Protein AF-A0A3P6PRZ0-F1 (afdb_monomer)

Organism: Anisakis simplex (NCBI:txid6269)

Radius of gyration: 22.57 Å; Cα contacts (8 Å, |Δi|>4): 125; chains: 1; bounding box: 57×32×67 Å

Solvent-accessible surface area (backbone atoms only — not comparable to full-atom values): 9455 Å² total; per-residue (Å²): 135,83,83,73,84,77,86,80,72,77,53,41,64,56,30,42,54,50,19,52,53,29,49,76,73,64,40,54,70,61,16,46,53,28,16,50,50,17,26,67,72,32,80,83,42,56,67,33,45,51,52,36,54,51,50,53,52,48,53,50,52,46,53,52,32,61,79,41,48,40,72,54,54,68,70,58,53,52,51,52,50,49,66,58,66,70,49,42,91,91,54,53,51,76,68,51,54,52,62,31,49,43,73,44,80,57,87,80,56,76,74,96,63,88,65,66,50,71,47,73,34,42,82,50,60,80,87,75,63,64,91,71,91,70,78,64,51,45,75,84,84,76,90,54,65,76,53,86,53,96,48,94,63,70,89,84

Sequence (156 aa):
MTVKDDRESLSPDLHLNYATALKFEQDFAKCLQHLFIASKLDPHFFDAKERYESLCIYLKHFSEAIQRKGRLKSKRLVEFQKALSNIPSNKSTQQQQLLSRRVYRNNAARDSDDRKEEKELTECDFESLHEGPNENVYIVGKVCGIVPNPDSVPFI

InterPro domains:
  IPR011990 Tetratricopeptide-like helical domain superfamily [G3DSA:1.25.40.10] (2-70)
  IPR011990 Tetratricopeptide-like helical domain superfamily [SSF48452] (11-67)
  IPR038645 TTC5, OB fold domain superfamily [G3DSA:2.40.50.550] (71-156)

Mean predicted aligned error: 11.04 Å

Foldseek 3Di:
DDPDPPPDDDALVVLQVVLVVCVQVVVLVSSLVSLVVSCVNDVVPVVSVVVNVLSVVLVVVVVVCVVCLNVDDPVVVVVFVCVVVVCDPVNHDPVSVVVQWDFDQPPPDPDDDRPRDTQGADEDDPVPDDPDDDPRYDYDGDRSHFRDDPDPPDRD

Nearest PDB structures (foldseek):
  4abn-assembly1_A  TM=8.725E-01  e=1.638E-03  Mus musculus
  5lwv-assembly1_A  TM=6.910E-01  e=8.520E-01  Homo sapiens
  4hnx-assembly1_A  TM=7.196E-01  e=2.494E+00  Saccharomyces cerevisiae S288C
  3ieg-assembly2_B  TM=5.602E-01  e=3.211E+00  Mus musculus
  4kvm-assembly1_A  TM=7.483E-01  e=8.822E+00  Schizosaccharomyces pombe 972h-

Secondary structure (DSSP, 8-state):
------TT---HHHHHHHHHHHHHTT-HHHHHHHHHHHHHH-TT-HHHHHHHHHHHHHHHHHHHHHHTGGG--HHHHHHHHHHHHTS-TTS--HHHHHHHEEEE--TT--SS----EEEEPEE--GGG--SSPPPSEE-----------SSSS---

pLDDT: mean 78.06, std 17.1, range [34.75, 95.44]

Structure (mmCIF, N/CA/C/O backbone):
data_AF-A0A3P6PRZ0-F1
#
_entry.id   AF-A0A3P6PRZ0-F1
#
loop_
_atom_site.group_PDB
_atom_site.id
_atom_site.type_symbol
_atom_site.label_atom_id
_atom_site.label_alt_id
_atom_site.label_comp_id
_atom_site.label_asym_id
_atom_site.label_entity_id
_atom_site.label_seq_id
_atom_site.pdbx_PDB_ins_code
_atom_site.Cartn_x
_atom_site.Cartn_y
_atom_site.Cartn_z
_atom_site.occupancy
_atom_site.B_iso_or_equiv
_atom_site.auth_seq_id
_atom_site.auth_comp_id
_atom_site.auth_asym_id
_atom_site.auth_atom_id
_atom_site.pdbx_PDB_model_num
ATOM 1 N N . MET A 1 1 ? 10.470 -20.463 -42.614 1.00 36.59 1 MET A N 1
ATOM 2 C CA . MET A 1 1 ? 10.369 -19.257 -41.769 1.00 36.59 1 MET A CA 1
ATOM 3 C C . MET A 1 1 ? 10.102 -19.714 -40.349 1.00 36.59 1 MET A C 1
ATOM 5 O O . MET A 1 1 ? 8.984 -20.084 -40.028 1.00 36.59 1 MET A O 1
ATOM 9 N N . THR A 1 2 ? 11.149 -19.819 -39.541 1.00 34.75 2 THR A N 1
ATOM 10 C CA . THR A 1 2 ? 11.045 -20.137 -38.114 1.00 34.75 2 THR A CA 1
ATOM 11 C C . THR A 1 2 ? 10.737 -18.847 -37.371 1.00 34.75 2 THR A C 1
ATOM 13 O O . THR A 1 2 ? 11.600 -17.977 -37.284 1.00 34.75 2 THR A O 1
ATOM 16 N N . VAL A 1 3 ? 9.503 -18.711 -36.887 1.00 45.34 3 VAL A N 1
ATOM 17 C CA . VAL A 1 3 ? 9.121 -17.667 -35.932 1.00 45.34 3 VAL A CA 1
ATOM 18 C C . VAL A 1 3 ? 9.864 -17.986 -34.637 1.00 45.34 3 VAL A C 1
ATOM 20 O O . VAL A 1 3 ? 9.478 -18.895 -33.905 1.00 45.34 3 VAL A O 1
ATOM 23 N N . LYS A 1 4 ? 10.999 -17.319 -34.415 1.00 41.69 4 LYS A N 1
ATOM 24 C CA . LYS A 1 4 ? 11.608 -17.259 -33.090 1.00 41.69 4 LYS A CA 1
ATOM 25 C C . LYS A 1 4 ? 10.670 -16.427 -32.225 1.00 41.69 4 LYS A C 1
ATOM 27 O O . LYS A 1 4 ? 10.322 -15.306 -32.578 1.00 41.69 4 LYS A O 1
ATOM 32 N N . ASP A 1 5 ? 10.211 -17.029 -31.140 1.00 44.44 5 ASP A N 1
ATOM 33 C CA . ASP A 1 5 ? 9.488 -16.361 -30.066 1.00 44.44 5 ASP A CA 1
ATOM 34 C C . ASP A 1 5 ? 10.521 -15.459 -29.352 1.00 44.44 5 ASP A C 1
ATOM 36 O O . ASP A 1 5 ? 11.159 -15.874 -28.386 1.00 44.44 5 ASP A O 1
ATOM 40 N N . ASP A 1 6 ? 10.791 -14.272 -29.912 1.00 47.91 6 ASP A N 1
ATOM 41 C CA . ASP A 1 6 ? 11.744 -13.274 -29.396 1.00 47.91 6 ASP A CA 1
ATOM 42 C C . ASP A 1 6 ? 11.172 -12.603 -28.130 1.00 47.91 6 ASP A C 1
ATOM 44 O O . ASP A 1 6 ? 10.889 -11.407 -28.089 1.00 47.91 6 ASP A O 1
ATOM 48 N N . ARG A 1 7 ? 10.966 -13.382 -27.063 1.00 52.59 7 ARG A N 1
ATOM 49 C CA . ARG A 1 7 ? 10.432 -12.892 -25.779 1.00 52.59 7 ARG A CA 1
ATOM 50 C C . ARG A 1 7 ? 11.432 -12.086 -24.942 1.00 52.59 7 ARG A C 1
ATOM 52 O O . ARG A 1 7 ? 11.144 -11.797 -23.786 1.00 52.59 7 ARG A O 1
ATOM 59 N N . GLU A 1 8 ? 12.593 -11.717 -25.480 1.00 52.47 8 GLU A N 1
ATOM 60 C CA . GLU A 1 8 ? 13.723 -11.247 -24.659 1.00 52.47 8 GLU A CA 1
ATOM 61 C C . GLU A 1 8 ? 14.458 -10.004 -25.192 1.00 52.47 8 GLU A C 1
ATOM 63 O O . GLU A 1 8 ? 15.586 -9.734 -24.789 1.00 52.47 8 GLU A O 1
ATOM 68 N N . SER A 1 9 ? 13.828 -9.179 -26.034 1.00 57.31 9 SER A N 1
ATOM 69 C CA . SER A 1 9 ? 14.373 -7.844 -26.343 1.00 57.31 9 SER A CA 1
ATOM 70 C C . SER A 1 9 ? 13.297 -6.760 -26.404 1.00 57.31 9 SER A C 1
ATOM 72 O O . SER A 1 9 ? 13.201 -6.014 -27.381 1.00 57.31 9 SER A O 1
ATOM 74 N N . LEU A 1 10 ? 12.446 -6.671 -25.379 1.00 66.56 10 LEU A N 1
ATOM 75 C CA . LEU A 1 10 ? 11.598 -5.487 -25.232 1.00 66.56 10 LEU A CA 1
ATOM 76 C C . LEU A 1 10 ? 12.492 -4.286 -24.885 1.00 66.56 10 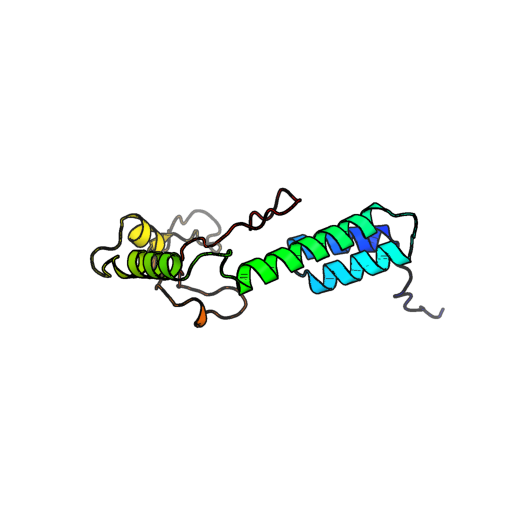LEU A C 1
ATOM 78 O O . LEU A 1 10 ? 13.446 -4.413 -24.117 1.00 66.56 10 LEU A O 1
ATOM 82 N N . SER A 1 11 ? 12.204 -3.125 -25.476 1.00 85.31 11 SER A N 1
ATOM 83 C CA . SER A 1 11 ? 12.982 -1.911 -25.223 1.00 85.31 11 SER A CA 1
ATOM 84 C C . SER A 1 11 ? 12.937 -1.523 -23.734 1.00 85.31 11 SER A C 1
ATOM 86 O O . SER A 1 11 ? 11.932 -1.785 -23.060 1.00 85.31 11 SER A O 1
ATOM 88 N N . PRO A 1 12 ? 13.993 -0.880 -23.199 1.00 87.00 12 PRO A N 1
ATOM 89 C CA . PRO A 1 12 ? 14.004 -0.392 -21.816 1.00 87.00 12 PRO A CA 1
ATOM 90 C C . PRO A 1 12 ? 12.794 0.507 -21.507 1.00 87.00 12 PRO A C 1
ATOM 92 O O . PRO A 1 12 ? 12.197 0.384 -20.436 1.00 87.00 12 PRO A O 1
ATOM 95 N N . ASP A 1 13 ? 12.356 1.325 -22.469 1.00 88.44 13 ASP A N 1
ATOM 96 C CA . ASP A 1 13 ? 11.154 2.160 -22.355 1.00 88.44 13 ASP A CA 1
ATOM 97 C C . ASP A 1 13 ? 9.874 1.347 -22.150 1.00 88.44 13 ASP A C 1
ATOM 99 O O . ASP A 1 13 ? 8.995 1.733 -21.380 1.00 88.44 13 ASP A O 1
ATOM 103 N N . LEU A 1 14 ? 9.748 0.201 -22.822 1.00 91.12 14 LEU A N 1
ATOM 104 C CA . LEU A 1 14 ? 8.562 -0.638 -22.702 1.00 91.12 14 LEU A CA 1
ATOM 105 C C . LEU A 1 14 ? 8.487 -1.291 -21.320 1.00 91.12 14 LEU A C 1
ATOM 107 O O . LEU A 1 14 ? 7.416 -1.319 -20.711 1.00 91.12 14 LEU A O 1
ATOM 111 N N . HIS A 1 15 ? 9.627 -1.738 -20.786 1.00 91.12 15 HIS A N 1
ATOM 112 C CA . HIS A 1 15 ? 9.718 -2.199 -19.402 1.00 91.12 15 HIS A CA 1
ATOM 113 C C . HIS A 1 15 ? 9.365 -1.086 -18.403 1.00 91.12 15 HIS A C 1
ATOM 115 O O . HIS A 1 15 ? 8.623 -1.343 -17.455 1.00 91.12 15 HIS A O 1
ATOM 121 N N . LEU A 1 16 ? 9.826 0.149 -18.627 1.00 89.69 16 LEU A N 1
ATOM 122 C CA . LEU A 1 16 ? 9.497 1.297 -17.777 1.00 89.69 16 LEU A CA 1
ATOM 123 C C . LEU A 1 16 ? 7.998 1.645 -17.813 1.00 89.69 16 LEU A C 1
ATOM 125 O O . LEU A 1 16 ? 7.377 1.862 -16.766 1.00 89.69 16 LEU A O 1
ATOM 129 N N . ASN A 1 17 ? 7.399 1.676 -19.004 1.00 91.62 17 ASN A N 1
ATOM 130 C CA . ASN A 1 17 ? 5.975 1.959 -19.182 1.00 91.62 17 ASN A CA 1
ATOM 131 C C . ASN A 1 17 ? 5.111 0.886 -18.515 1.00 91.62 17 ASN A C 1
ATOM 133 O O . ASN A 1 17 ? 4.168 1.205 -17.790 1.00 91.62 17 ASN A O 1
ATOM 137 N N . TYR A 1 18 ? 5.472 -0.385 -18.692 1.00 93.50 18 TYR A N 1
ATOM 138 C CA . TYR A 1 18 ? 4.761 -1.487 -18.059 1.00 93.50 18 TYR A CA 1
ATOM 139 C C . TYR A 1 18 ? 4.913 -1.473 -16.533 1.00 93.50 18 TYR A C 1
ATOM 141 O O . TYR A 1 18 ? 3.925 -1.619 -15.816 1.00 93.50 18 TYR A O 1
ATOM 149 N N . ALA A 1 19 ? 6.113 -1.192 -16.017 1.00 92.56 19 ALA A N 1
ATOM 150 C CA . ALA A 1 19 ? 6.322 -1.008 -14.584 1.00 92.56 19 ALA A CA 1
ATOM 151 C C . ALA A 1 19 ? 5.464 0.128 -14.007 1.00 92.56 19 ALA A C 1
ATOM 153 O O . ALA A 1 19 ? 4.954 0.012 -12.893 1.00 92.56 19 ALA A O 1
ATOM 154 N N . THR A 1 20 ? 5.276 1.209 -14.764 1.00 90.44 20 THR A N 1
ATOM 155 C CA . THR A 1 20 ? 4.418 2.329 -14.360 1.00 90.44 20 THR A CA 1
ATOM 156 C C . THR A 1 20 ? 2.957 1.890 -14.241 1.00 90.44 20 THR A C 1
ATOM 158 O O . THR A 1 20 ? 2.317 2.216 -13.246 1.00 90.44 20 THR A O 1
ATOM 161 N N . ALA A 1 21 ? 2.441 1.097 -15.187 1.00 92.19 21 ALA A N 1
ATOM 162 C CA . ALA A 1 21 ? 1.092 0.531 -15.096 1.00 92.19 21 ALA A CA 1
ATOM 163 C C . ALA A 1 21 ? 0.938 -0.395 -13.875 1.00 92.19 21 ALA A C 1
ATOM 165 O O . ALA A 1 21 ? 0.033 -0.202 -13.066 1.00 92.19 21 ALA A O 1
ATOM 166 N N . LEU A 1 22 ? 1.885 -1.319 -13.676 1.00 93.25 22 LEU A N 1
ATOM 167 C CA . LEU A 1 22 ? 1.897 -2.244 -12.533 1.00 93.25 22 LEU A CA 1
ATOM 168 C C . LEU A 1 22 ? 1.926 -1.517 -11.182 1.00 93.25 22 LEU A C 1
ATOM 170 O O . LEU A 1 22 ? 1.306 -1.960 -10.219 1.00 93.25 22 LEU A O 1
ATOM 174 N N . LYS A 1 23 ? 2.618 -0.374 -11.103 1.00 90.81 23 LYS A N 1
ATOM 175 C CA . LYS A 1 23 ? 2.633 0.478 -9.907 1.00 90.81 23 LYS A CA 1
ATOM 176 C C . LYS A 1 23 ? 1.237 1.006 -9.565 1.00 90.81 23 LYS A C 1
ATOM 178 O O . LYS A 1 23 ? 0.874 1.016 -8.392 1.00 90.81 23 LYS A O 1
ATOM 183 N N . PHE A 1 24 ? 0.456 1.424 -10.565 1.00 89.06 24 PHE A N 1
ATOM 184 C CA . PHE A 1 24 ? -0.927 1.874 -10.361 1.00 89.06 24 PHE A CA 1
ATOM 185 C C . PHE A 1 24 ? -1.869 0.725 -9.991 1.00 89.06 24 PHE A C 1
ATOM 187 O O . PHE A 1 24 ? -2.766 0.920 -9.176 1.00 89.06 24 PHE A O 1
ATOM 194 N N . GLU A 1 25 ? -1.628 -0.472 -10.525 1.00 90.81 25 GLU A N 1
ATOM 195 C CA . GLU A 1 25 ? -2.323 -1.704 -10.126 1.00 90.81 25 GLU A CA 1
ATOM 196 C C . GLU A 1 25 ? -1.870 -2.241 -8.757 1.00 90.81 25 GLU A C 1
ATOM 198 O O . GLU A 1 25 ? -2.414 -3.227 -8.271 1.00 90.81 25 GLU A O 1
ATOM 203 N N . GLN A 1 26 ? -0.888 -1.588 -8.121 1.00 90.81 26 GLN A N 1
ATOM 204 C CA . GLN A 1 26 ? -0.285 -1.981 -6.843 1.00 90.81 26 GLN A CA 1
ATOM 205 C C . GLN A 1 26 ? 0.414 -3.358 -6.868 1.00 90.81 26 GLN A C 1
ATOM 207 O O . GLN A 1 26 ? 0.739 -3.909 -5.814 1.00 90.81 26 GLN A O 1
ATOM 212 N N . ASP A 1 27 ? 0.750 -3.887 -8.051 1.00 93.75 27 ASP A N 1
ATOM 213 C CA . ASP A 1 27 ? 1.619 -5.061 -8.210 1.00 93.75 27 ASP A CA 1
ATOM 214 C C . ASP A 1 27 ? 3.096 -4.637 -8.117 1.00 93.75 27 ASP A C 1
ATOM 216 O O . ASP A 1 27 ? 3.852 -4.562 -9.094 1.00 93.75 27 ASP A O 1
ATOM 220 N N . PHE A 1 28 ? 3.516 -4.306 -6.894 1.00 93.56 28 PHE A N 1
ATOM 221 C CA . PHE A 1 28 ? 4.856 -3.790 -6.623 1.00 93.56 28 PHE A CA 1
ATOM 222 C C . PHE A 1 28 ? 5.971 -4.807 -6.897 1.00 93.56 28 PHE A C 1
ATOM 224 O O . PHE A 1 28 ? 7.085 -4.414 -7.247 1.00 93.56 28 PHE A O 1
ATOM 231 N N . ALA A 1 29 ? 5.684 -6.105 -6.768 1.00 94.62 29 ALA A N 1
ATOM 232 C CA . ALA A 1 29 ? 6.661 -7.159 -7.014 1.00 94.62 29 ALA A CA 1
ATOM 233 C C . ALA A 1 29 ? 7.064 -7.194 -8.493 1.00 94.62 29 ALA A C 1
ATOM 235 O O . ALA A 1 29 ? 8.256 -7.121 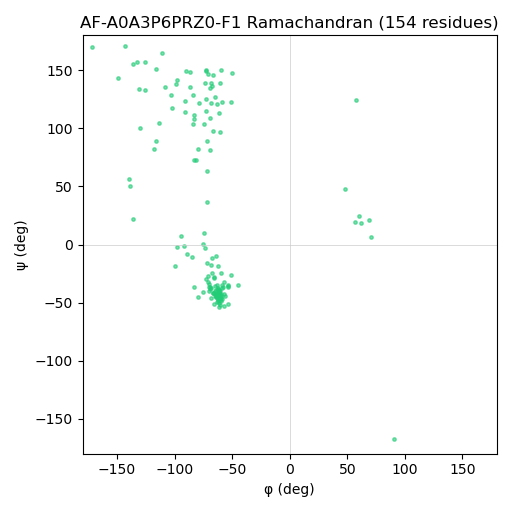-8.805 1.00 94.62 29 ALA A O 1
ATOM 236 N N . LYS A 1 30 ? 6.087 -7.233 -9.411 1.00 94.69 30 LYS A N 1
ATOM 237 C CA . LYS A 1 30 ? 6.379 -7.172 -10.850 1.00 94.69 30 LYS A CA 1
ATOM 238 C C . LYS A 1 30 ? 6.904 -5.800 -11.262 1.00 94.69 30 LYS A C 1
ATOM 240 O O . LYS A 1 30 ? 7.81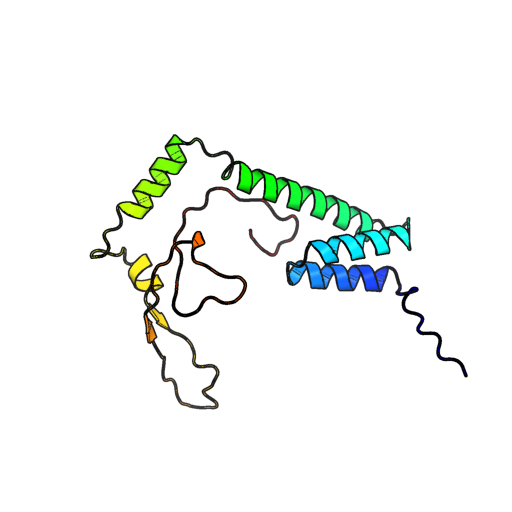6 -5.726 -12.083 1.00 94.69 30 LYS A O 1
ATOM 245 N N . CYS A 1 31 ? 6.390 -4.719 -10.673 1.00 94.62 31 CYS A N 1
ATOM 246 C CA . CYS A 1 31 ? 6.884 -3.366 -10.936 1.00 94.62 31 CYS A CA 1
ATOM 247 C C . CYS A 1 31 ? 8.407 -3.272 -10.724 1.00 94.62 31 CYS A C 1
ATOM 249 O O . CYS A 1 31 ? 9.136 -2.870 -11.633 1.00 94.62 31 CYS A O 1
ATOM 251 N N . LEU A 1 32 ? 8.906 -3.732 -9.569 1.00 95.38 32 LEU A N 1
ATOM 252 C CA . LEU A 1 32 ? 10.339 -3.746 -9.262 1.00 95.38 32 LEU A CA 1
ATOM 253 C C . LEU A 1 32 ? 11.146 -4.600 -10.248 1.00 95.38 32 LEU A C 1
ATOM 255 O O . LEU A 1 32 ? 12.233 -4.190 -10.651 1.00 95.38 32 LEU A O 1
ATOM 259 N N . GLN A 1 33 ? 10.621 -5.756 -10.668 1.00 95.44 33 GLN A N 1
ATOM 260 C CA . GLN A 1 33 ? 11.282 -6.612 -11.660 1.00 95.44 33 GLN A CA 1
ATOM 261 C C . GLN A 1 33 ? 11.465 -5.887 -12.997 1.00 95.44 33 GLN A C 1
ATOM 263 O O . GLN A 1 33 ? 12.566 -5.874 -13.545 1.00 95.44 33 GLN A O 1
ATOM 268 N N . HIS A 1 34 ? 10.415 -5.242 -13.510 1.00 94.06 34 HIS A N 1
ATOM 269 C CA . HIS A 1 34 ? 10.487 -4.531 -14.786 1.00 94.06 34 HIS A CA 1
ATOM 270 C C . HIS A 1 34 ? 11.356 -3.268 -14.712 1.00 94.06 34 HIS A C 1
ATOM 272 O O . HIS A 1 34 ? 12.109 -3.015 -15.651 1.00 94.06 34 HIS A O 1
ATOM 278 N N . LEU A 1 35 ? 11.343 -2.530 -13.595 1.00 92.88 35 LEU A N 1
ATOM 279 C CA . LEU A 1 35 ? 12.273 -1.412 -13.377 1.00 92.88 35 LEU A CA 1
ATOM 280 C C . LEU A 1 35 ? 13.734 -1.883 -13.344 1.00 92.88 35 LEU A C 1
ATOM 282 O O . LEU A 1 35 ? 14.604 -1.266 -13.960 1.00 92.88 35 LEU A O 1
ATOM 286 N N . PHE A 1 36 ? 14.003 -3.005 -12.672 1.00 93.00 36 PHE A N 1
ATOM 287 C CA . PHE A 1 36 ? 15.337 -3.592 -12.630 1.00 93.00 36 PHE A CA 1
ATOM 288 C C . PHE A 1 36 ? 15.810 -4.007 -14.027 1.00 93.00 36 PHE A C 1
ATOM 290 O O . PHE A 1 36 ? 16.920 -3.651 -14.418 1.00 93.00 36 PHE A O 1
ATOM 297 N N . ILE A 1 37 ? 14.963 -4.689 -14.806 1.00 92.06 37 ILE A N 1
ATOM 298 C CA . ILE A 1 37 ? 15.277 -5.067 -16.191 1.00 92.06 37 ILE A CA 1
ATOM 299 C C . ILE A 1 37 ? 15.561 -3.825 -17.046 1.00 92.06 37 ILE A C 1
ATOM 301 O O . ILE A 1 37 ? 16.604 -3.776 -17.693 1.00 92.06 37 ILE A O 1
ATOM 305 N N . ALA A 1 38 ? 14.709 -2.794 -16.996 1.00 91.50 38 ALA A N 1
ATOM 306 C CA . ALA A 1 38 ? 14.924 -1.547 -17.737 1.00 91.50 38 ALA A CA 1
ATOM 307 C C . ALA A 1 38 ? 16.282 -0.902 -17.399 1.00 91.50 38 ALA A C 1
ATOM 309 O O . ALA A 1 38 ? 17.031 -0.538 -18.302 1.00 91.50 38 ALA A O 1
ATOM 310 N N . SER A 1 39 ? 16.642 -0.854 -16.110 1.00 90.94 39 SER A N 1
ATOM 311 C CA . SER A 1 39 ? 17.931 -0.308 -15.650 1.00 90.94 39 SER A CA 1
ATOM 312 C C . SER A 1 39 ? 19.151 -1.137 -16.073 1.00 90.94 39 SER A C 1
ATOM 314 O O . SER A 1 39 ? 20.268 -0.626 -16.133 1.00 90.94 39 SER A O 1
ATOM 316 N N . LYS A 1 40 ? 18.961 -2.437 -16.332 1.00 90.00 40 LYS A N 1
ATOM 317 C CA . LYS A 1 40 ? 20.013 -3.340 -16.814 1.00 90.00 40 LYS A CA 1
ATOM 318 C C . LYS A 1 40 ? 20.193 -3.256 -18.323 1.00 90.00 40 LYS A C 1
ATOM 320 O O . LYS A 1 40 ? 21.327 -3.370 -18.782 1.00 90.00 40 LYS A O 1
ATOM 325 N N . LEU A 1 41 ? 19.099 -3.077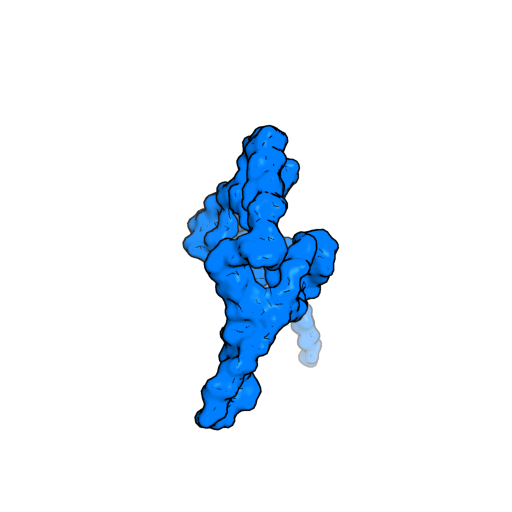 -19.062 1.00 88.19 41 LEU A N 1
ATOM 326 C CA . LEU A 1 41 ? 19.109 -2.947 -20.518 1.00 88.19 41 LEU A CA 1
ATOM 327 C C . LEU A 1 41 ? 19.746 -1.628 -20.966 1.00 88.19 41 LEU A C 1
ATOM 329 O O . LEU A 1 41 ? 20.499 -1.631 -21.936 1.00 88.19 41 LEU A O 1
ATOM 333 N N . ASP A 1 42 ? 19.503 -0.534 -20.241 1.00 83.12 42 ASP A N 1
ATOM 334 C CA . ASP A 1 42 ? 20.181 0.742 -20.469 1.00 83.12 42 ASP A CA 1
ATOM 335 C C . ASP A 1 42 ? 20.751 1.314 -19.156 1.00 83.12 42 ASP A C 1
ATOM 337 O O . ASP A 1 42 ? 20.030 1.931 -18.367 1.00 83.12 42 ASP A O 1
ATOM 341 N N . PRO A 1 43 ? 22.066 1.146 -18.913 1.00 76.31 43 PRO A N 1
ATOM 342 C CA . PRO A 1 43 ? 22.739 1.685 -17.733 1.00 76.31 43 PRO A CA 1
ATOM 343 C C . PRO A 1 43 ? 22.731 3.218 -17.622 1.00 76.31 43 PRO A C 1
ATOM 345 O O . PRO A 1 43 ? 22.979 3.734 -16.532 1.00 76.31 43 PRO A O 1
ATOM 348 N N . HIS A 1 44 ? 22.474 3.944 -18.716 1.00 78.88 44 HIS A N 1
ATOM 349 C CA . HIS A 1 44 ? 22.349 5.406 -18.712 1.00 78.88 44 HIS A CA 1
ATOM 350 C C . HIS A 1 44 ? 20.899 5.859 -18.501 1.00 78.88 44 HIS A C 1
ATOM 352 O O . HIS A 1 44 ? 20.637 7.060 -18.406 1.00 78.88 44 HIS A O 1
ATOM 358 N N . PHE A 1 45 ? 19.955 4.922 -18.369 1.00 77.75 45 PHE A N 1
ATOM 359 C CA . PHE A 1 45 ? 18.551 5.222 -18.132 1.00 77.75 45 PHE A CA 1
ATOM 360 C C . PHE A 1 45 ? 18.282 5.462 -16.644 1.00 77.75 45 PHE A C 1
ATOM 362 O O . PHE A 1 45 ? 17.698 4.642 -15.929 1.00 77.75 45 PHE A O 1
ATOM 369 N N . PHE A 1 46 ? 18.756 6.617 -16.171 1.00 77.69 46 PHE A N 1
ATOM 370 C CA . PHE A 1 46 ? 18.705 7.025 -14.765 1.00 77.69 46 PHE A CA 1
ATOM 371 C C . PHE A 1 46 ? 17.294 6.968 -14.170 1.00 77.69 46 PHE A C 1
ATOM 373 O O . PHE A 1 46 ? 17.145 6.563 -13.020 1.00 77.69 46 PHE A O 1
ATOM 380 N N . ASP A 1 47 ? 16.269 7.270 -14.968 1.00 83.75 47 ASP A N 1
ATOM 381 C CA . ASP A 1 47 ? 14.869 7.275 -14.539 1.00 83.75 47 ASP A CA 1
ATOM 382 C C . ASP A 1 47 ? 14.402 5.893 -14.037 1.00 83.75 47 ASP A C 1
ATOM 384 O O . ASP A 1 47 ? 13.792 5.777 -12.975 1.00 83.75 47 ASP A O 1
ATOM 388 N N . ALA A 1 48 ? 14.760 4.804 -14.731 1.00 87.25 48 ALA A N 1
ATOM 389 C CA . ALA A 1 48 ? 14.385 3.451 -14.311 1.00 87.25 48 ALA A CA 1
ATOM 390 C C . ALA A 1 48 ? 15.055 3.044 -12.988 1.00 87.25 48 ALA A C 1
ATOM 392 O O . ALA A 1 48 ? 14.416 2.453 -12.111 1.00 87.25 48 ALA A O 1
ATOM 393 N N . LYS A 1 49 ? 16.340 3.383 -12.830 1.00 90.06 49 LYS A N 1
ATOM 394 C CA . LYS A 1 49 ? 17.108 3.084 -11.617 1.00 90.06 49 LYS A CA 1
ATOM 395 C C . LYS A 1 49 ? 16.619 3.905 -10.421 1.00 90.06 49 LYS A C 1
ATOM 397 O O . LYS A 1 49 ? 16.407 3.343 -9.349 1.00 90.06 49 LYS A O 1
ATOM 402 N N . GLU A 1 50 ? 16.400 5.203 -10.602 1.00 90.62 50 GLU A N 1
ATOM 403 C CA . GLU A 1 50 ? 15.911 6.096 -9.548 1.00 90.62 50 GLU A CA 1
ATOM 404 C C . GLU A 1 50 ? 14.520 5.670 -9.064 1.00 90.62 50 GLU A C 1
ATOM 406 O O . GLU A 1 50 ? 14.288 5.546 -7.859 1.00 90.62 50 GLU A O 1
ATOM 411 N N . ARG A 1 51 ? 13.607 5.339 -9.988 1.00 90.69 51 ARG A N 1
ATOM 412 C CA . ARG A 1 51 ? 12.278 4.814 -9.639 1.00 90.69 51 ARG A CA 1
ATOM 413 C C . ARG A 1 51 ? 12.352 3.487 -8.889 1.00 90.69 51 ARG A C 1
ATOM 415 O O . ARG A 1 51 ? 11.580 3.289 -7.952 1.00 90.69 51 ARG A O 1
ATOM 422 N N . TYR A 1 52 ? 13.268 2.592 -9.267 1.00 92.81 52 TYR A N 1
ATOM 423 C CA . TYR A 1 52 ? 13.487 1.329 -8.555 1.00 92.81 52 TYR A CA 1
ATOM 424 C C . TYR A 1 52 ? 13.938 1.570 -7.109 1.00 92.81 52 TYR A C 1
ATOM 426 O O . TYR A 1 52 ? 13.356 1.017 -6.174 1.00 92.81 52 TYR A O 1
ATOM 434 N N . GLU A 1 53 ? 14.959 2.409 -6.919 1.00 92.25 53 GLU A N 1
ATOM 435 C CA . GLU A 1 53 ? 15.520 2.719 -5.601 1.00 92.25 53 GLU A CA 1
ATOM 436 C C . GLU A 1 53 ? 14.496 3.441 -4.716 1.00 92.25 53 GLU A C 1
ATOM 438 O O . GLU A 1 53 ? 14.288 3.052 -3.564 1.00 92.25 53 GLU A O 1
ATOM 443 N N . SER A 1 54 ? 13.790 4.425 -5.275 1.00 91.31 54 SER A N 1
ATOM 444 C CA . SER A 1 54 ? 12.716 5.156 -4.599 1.00 91.31 54 SER A CA 1
ATOM 445 C C . SER A 1 54 ? 11.584 4.224 -4.153 1.00 91.31 54 SER A C 1
ATOM 447 O O . SER A 1 54 ? 11.184 4.247 -2.986 1.00 91.31 54 SER A O 1
ATOM 449 N N . LEU A 1 55 ? 11.128 3.318 -5.029 1.00 92.19 55 LEU A N 1
ATOM 450 C CA . LEU A 1 55 ? 10.089 2.345 -4.688 1.00 92.19 55 LEU A CA 1
ATOM 451 C C . LEU A 1 55 ? 10.556 1.354 -3.610 1.00 92.19 55 LEU A C 1
ATOM 453 O O . LEU A 1 55 ? 9.800 1.051 -2.688 1.00 92.19 55 LEU A O 1
ATOM 457 N N . CYS A 1 56 ? 11.809 0.892 -3.663 1.00 93.56 56 CYS A N 1
ATOM 458 C CA . CYS A 1 56 ? 12.390 0.047 -2.615 1.00 93.56 56 CYS A CA 1
ATOM 459 C C . CYS A 1 56 ? 12.384 0.741 -1.245 1.00 93.56 56 CYS A C 1
ATOM 461 O O . CYS A 1 56 ? 11.994 0.140 -0.240 1.00 93.56 56 CYS A O 1
ATOM 463 N N . ILE A 1 57 ? 12.810 2.006 -1.198 1.00 92.94 57 ILE A N 1
ATOM 464 C CA . ILE A 1 57 ? 12.829 2.810 0.029 1.00 92.94 57 ILE A CA 1
ATOM 465 C C . ILE A 1 57 ? 11.404 3.003 0.555 1.00 92.94 57 ILE A C 1
ATOM 467 O O . ILE A 1 57 ? 11.154 2.774 1.741 1.00 92.94 57 ILE A O 1
ATOM 471 N N . TYR A 1 58 ? 10.466 3.357 -0.326 1.00 90.81 58 TYR A N 1
ATOM 472 C CA . TYR A 1 58 ? 9.059 3.527 0.021 1.00 90.81 58 TYR A CA 1
ATOM 473 C C . TYR A 1 58 ? 8.464 2.252 0.634 1.00 90.81 58 TYR A C 1
ATOM 475 O O . TYR A 1 58 ? 7.950 2.294 1.752 1.00 90.81 58 TYR A O 1
ATOM 483 N N . LEU A 1 59 ? 8.603 1.099 -0.029 1.00 92.81 59 LEU A N 1
ATOM 484 C CA . LEU A 1 59 ? 8.069 -0.180 0.458 1.00 92.81 59 LEU A CA 1
ATOM 485 C C . LEU A 1 59 ? 8.718 -0.619 1.774 1.00 92.81 59 LEU A C 1
ATOM 487 O O . LEU A 1 59 ? 8.048 -1.178 2.647 1.00 92.81 59 LEU A O 1
ATOM 491 N N . LYS A 1 60 ? 10.010 -0.328 1.961 1.00 93.38 60 LYS A N 1
ATOM 492 C CA . LYS A 1 60 ? 10.697 -0.565 3.233 1.00 93.38 60 LYS A CA 1
ATOM 493 C C . LYS A 1 60 ? 10.097 0.288 4.350 1.00 93.38 60 LYS A C 1
ATOM 495 O O . LYS A 1 60 ? 9.774 -0.242 5.412 1.00 93.38 60 LYS A O 1
ATOM 500 N N . HIS A 1 61 ? 9.921 1.588 4.124 1.00 91.50 61 HIS A N 1
ATOM 501 C CA . HIS A 1 61 ? 9.295 2.479 5.101 1.00 91.50 61 HIS A CA 1
ATOM 502 C C . HIS A 1 61 ? 7.845 2.095 5.392 1.00 91.50 61 HIS A C 1
ATOM 504 O O . HIS A 1 61 ? 7.439 2.121 6.554 1.00 91.50 61 HIS A O 1
ATOM 510 N N . PHE A 1 62 ? 7.102 1.673 4.372 1.00 90.88 62 PHE A N 1
ATOM 511 C CA . PHE A 1 62 ? 5.741 1.172 4.501 1.00 90.88 62 PHE A CA 1
ATOM 512 C C . PHE A 1 62 ? 5.672 -0.075 5.391 1.00 90.88 62 PHE A C 1
ATOM 514 O O . PHE A 1 62 ? 4.953 -0.088 6.391 1.00 90.88 62 PHE A O 1
ATOM 521 N N . SER A 1 63 ? 6.499 -1.084 5.107 1.00 93.00 63 SER A N 1
ATOM 522 C CA . SER A 1 63 ? 6.590 -2.305 5.916 1.00 93.00 63 SER A CA 1
ATOM 523 C C . SER A 1 63 ? 6.997 -2.008 7.365 1.00 93.00 63 SER A C 1
ATOM 525 O O . SER A 1 63 ? 6.363 -2.479 8.312 1.00 93.00 63 SER A O 1
ATOM 527 N N . GLU A 1 64 ? 7.994 -1.143 7.570 1.00 93.25 64 GLU A N 1
ATOM 528 C CA . GLU A 1 64 ? 8.409 -0.712 8.907 1.00 93.25 64 GLU A CA 1
ATOM 529 C C . GLU A 1 64 ? 7.306 0.044 9.666 1.00 93.25 64 GLU A C 1
ATOM 531 O O . GLU A 1 64 ? 7.188 -0.096 10.889 1.00 93.25 64 GLU A O 1
ATOM 536 N N . ALA A 1 65 ? 6.518 0.870 8.974 1.00 91.38 65 ALA A N 1
ATOM 537 C CA . ALA A 1 65 ? 5.406 1.599 9.568 1.00 91.38 65 ALA A CA 1
ATOM 538 C C . ALA A 1 65 ? 4.302 0.640 10.025 1.00 91.38 65 ALA A C 1
ATOM 540 O O . ALA A 1 65 ? 3.810 0.793 11.145 1.00 91.38 65 ALA A O 1
ATOM 541 N N . ILE A 1 66 ? 3.981 -0.383 9.227 1.00 91.00 66 ILE A N 1
ATOM 542 C CA . ILE A 1 66 ? 3.023 -1.433 9.599 1.00 91.00 66 ILE A CA 1
ATOM 543 C C . ILE A 1 66 ? 3.520 -2.197 10.830 1.00 91.00 66 ILE A C 1
ATOM 545 O O . ILE A 1 66 ? 2.823 -2.253 11.845 1.00 91.00 66 ILE A O 1
ATOM 549 N N . GLN A 1 67 ? 4.751 -2.716 10.789 1.00 91.56 67 GLN A N 1
ATOM 550 C CA . GLN A 1 67 ? 5.326 -3.507 11.885 1.00 91.56 67 GLN A CA 1
ATOM 551 C C . GLN A 1 67 ? 5.362 -2.736 13.210 1.00 91.56 67 GLN A C 1
ATOM 553 O O . GLN A 1 67 ? 5.135 -3.303 14.278 1.00 91.56 67 GLN A O 1
ATOM 558 N N . ARG A 1 68 ? 5.620 -1.424 13.153 1.00 91.19 68 ARG A N 1
ATOM 559 C CA . ARG A 1 68 ? 5.678 -0.555 14.337 1.00 91.19 68 ARG A CA 1
ATOM 560 C C . ARG A 1 68 ? 4.364 0.166 14.638 1.00 91.19 68 ARG A C 1
ATOM 562 O O . ARG A 1 68 ? 4.373 1.048 15.496 1.00 91.19 68 ARG A O 1
ATOM 569 N N . LYS A 1 69 ? 3.263 -0.142 13.940 1.00 90.19 69 LYS A N 1
ATOM 570 C CA . LYS A 1 69 ? 1.956 0.531 14.083 1.00 90.19 69 LYS A CA 1
ATOM 571 C C . LYS A 1 69 ? 2.083 2.065 14.060 1.00 90.19 69 LYS A C 1
ATOM 573 O O . LYS A 1 69 ? 1.614 2.756 14.965 1.00 90.19 69 LYS A O 1
ATOM 578 N N . GLY A 1 70 ? 2.835 2.583 13.088 1.00 87.75 70 GLY A N 1
ATOM 579 C CA . GLY A 1 70 ? 3.124 4.012 12.925 1.00 87.75 70 GLY A CA 1
ATOM 580 C C . GLY A 1 70 ? 4.024 4.616 14.008 1.00 87.75 70 GLY A C 1
ATOM 581 O O . GLY A 1 70 ? 4.017 5.825 14.215 1.00 87.75 70 GLY A O 1
ATOM 582 N N . ARG A 1 71 ? 4.801 3.786 14.722 1.00 88.19 71 ARG A N 1
ATOM 583 C CA . ARG A 1 71 ? 5.628 4.174 15.883 1.00 88.19 71 ARG A CA 1
ATOM 584 C C . ARG A 1 71 ? 4.806 4.755 17.043 1.00 88.19 71 ARG A C 1
ATOM 586 O O . ARG A 1 71 ? 5.332 5.496 17.876 1.00 88.19 71 ARG A O 1
ATOM 593 N N . LEU A 1 72 ? 3.522 4.402 17.131 1.00 89.62 72 LEU A N 1
ATOM 594 C CA . LEU A 1 72 ? 2.669 4.796 18.245 1.00 89.62 72 LEU A CA 1
ATOM 595 C C . LEU A 1 72 ? 3.010 4.004 19.510 1.00 89.62 72 LEU A C 1
ATOM 597 O O . LEU A 1 72 ? 3.220 2.793 19.488 1.00 89.62 72 LEU A O 1
ATOM 601 N N . LYS A 1 73 ? 3.009 4.692 20.655 1.00 91.50 73 LYS A N 1
ATOM 602 C CA . LYS A 1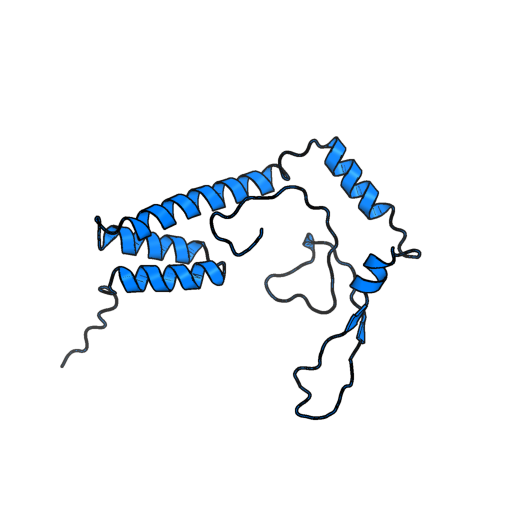 73 ? 3.149 4.045 21.966 1.00 91.50 73 LYS A CA 1
ATOM 603 C C . LYS A 1 73 ? 1.920 3.181 22.253 1.00 91.50 73 LYS A C 1
ATOM 605 O O . LYS A 1 73 ? 0.797 3.600 21.973 1.00 91.50 73 LYS A O 1
ATOM 610 N N . SER A 1 74 ? 2.104 2.052 22.939 1.00 91.44 74 SER A N 1
ATOM 611 C CA . SER A 1 74 ? 1.013 1.123 23.279 1.00 91.44 74 SER A CA 1
ATOM 612 C C . SER A 1 74 ? -0.158 1.797 24.001 1.00 91.44 74 SER A C 1
ATOM 614 O O . SER A 1 74 ? -1.308 1.488 23.716 1.00 91.44 74 SER A O 1
ATOM 616 N N . LYS A 1 75 ? 0.112 2.787 24.868 1.00 93.94 75 LYS A N 1
ATOM 617 C CA . LYS A 1 75 ? -0.940 3.580 25.534 1.00 93.94 75 LYS A CA 1
ATOM 618 C C . LYS A 1 75 ? -1.875 4.271 24.532 1.00 93.94 75 LYS A C 1
ATOM 620 O O . LYS A 1 75 ? -3.087 4.215 24.699 1.00 93.94 75 LYS A O 1
ATOM 625 N N . ARG A 1 76 ? -1.320 4.852 23.462 1.00 91.69 76 ARG A N 1
ATOM 626 C CA . ARG A 1 76 ? -2.092 5.542 22.419 1.00 91.69 76 ARG A CA 1
ATOM 627 C C . ARG A 1 76 ? -2.909 4.568 21.572 1.00 91.69 76 ARG A C 1
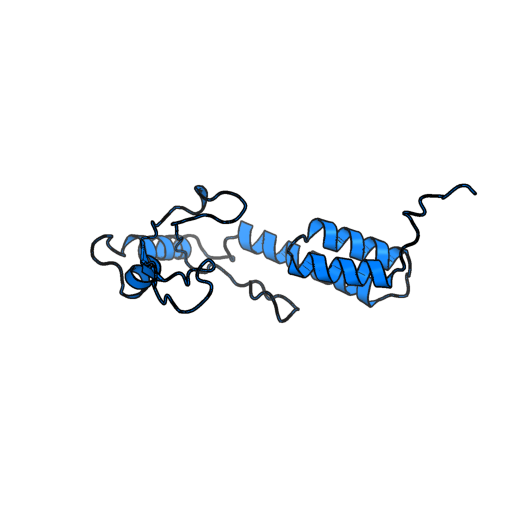ATOM 629 O O . ARG A 1 76 ? -4.034 4.881 21.204 1.00 91.69 76 ARG A O 1
ATOM 636 N N . LEU A 1 77 ? -2.370 3.379 21.305 1.00 90.56 77 LEU A N 1
ATOM 637 C CA . LEU A 1 77 ? -3.109 2.317 20.616 1.00 90.56 77 LEU A CA 1
ATOM 638 C C . LEU A 1 77 ? -4.318 1.850 21.436 1.00 90.56 77 LEU A C 1
ATOM 640 O O . LEU A 1 77 ? -5.408 1.717 20.891 1.00 90.56 77 LEU A O 1
ATOM 644 N N . VAL A 1 78 ? -4.148 1.678 22.750 1.00 91.06 78 VAL A N 1
ATOM 645 C CA . VAL A 1 78 ? -5.252 1.328 23.659 1.00 91.06 78 VAL A CA 1
ATOM 646 C C . VAL A 1 78 ? -6.298 2.446 23.718 1.00 91.06 78 VAL A C 1
ATOM 648 O O . VAL A 1 78 ? -7.492 2.163 23.723 1.00 91.06 78 VAL A O 1
ATOM 651 N N . GLU A 1 79 ? -5.887 3.718 23.723 1.00 90.38 79 GLU A N 1
ATOM 652 C CA . GLU A 1 79 ? -6.819 4.852 23.610 1.00 90.38 79 GLU A CA 1
ATOM 653 C C . GLU A 1 79 ? -7.620 4.811 22.303 1.00 90.38 79 GLU A C 1
ATOM 655 O O . GLU A 1 79 ? -8.828 5.036 22.324 1.00 90.38 79 GLU A O 1
ATOM 660 N N . PHE A 1 80 ? -6.977 4.497 21.175 1.00 90.25 80 PHE A N 1
ATOM 661 C CA . PHE A 1 80 ? -7.652 4.366 19.882 1.00 90.25 80 PHE A CA 1
ATOM 662 C C . PHE A 1 80 ? -8.654 3.214 19.872 1.00 90.25 80 PHE A C 1
ATOM 664 O O . PHE A 1 80 ? -9.783 3.414 19.433 1.00 90.25 80 PHE A O 1
ATOM 671 N N . GLN A 1 81 ? -8.282 2.052 20.412 1.00 87.44 81 GLN A N 1
ATOM 672 C CA . GLN A 1 81 ? -9.192 0.913 20.555 1.00 87.44 81 GLN A CA 1
ATOM 673 C C . GLN A 1 81 ? -10.399 1.266 21.429 1.00 87.44 81 GLN A C 1
ATOM 675 O O . GLN A 1 81 ? -11.532 1.028 21.026 1.00 87.44 81 GLN A O 1
ATOM 680 N N . LYS A 1 82 ? -10.177 1.923 22.575 1.00 86.81 82 LYS A N 1
ATOM 681 C CA . LYS A 1 82 ? -11.264 2.395 23.449 1.00 86.81 82 LYS A CA 1
ATOM 682 C C . LYS A 1 82 ? -12.174 3.407 22.758 1.00 86.81 82 LYS A C 1
ATOM 684 O O . LYS A 1 82 ? -13.385 3.374 22.932 1.00 86.81 82 LYS A O 1
ATOM 689 N N . ALA A 1 83 ? -11.601 4.319 21.975 1.00 83.50 83 ALA A N 1
ATOM 690 C CA . ALA A 1 83 ? -12.372 5.302 21.223 1.00 83.50 83 ALA A CA 1
ATOM 691 C C . ALA A 1 83 ? -13.250 4.660 20.138 1.00 83.50 83 ALA A C 1
ATOM 693 O O . ALA A 1 83 ? -14.277 5.236 19.794 1.00 83.50 83 ALA A O 1
ATOM 694 N N . LEU A 1 84 ? -12.854 3.497 19.609 1.00 79.62 84 LEU A N 1
ATOM 695 C CA . LEU A 1 84 ? -13.665 2.705 18.684 1.00 79.62 84 LEU A CA 1
ATOM 696 C C . LEU A 1 84 ? -14.737 1.893 19.430 1.00 79.62 84 LEU A C 1
ATOM 698 O O . LEU A 1 84 ? -15.897 1.935 19.042 1.00 79.62 84 LEU A O 1
ATOM 702 N N . SER A 1 85 ? -14.389 1.235 20.543 1.00 73.94 85 SER A N 1
ATOM 703 C CA . SER A 1 85 ? -15.321 0.396 21.317 1.00 73.94 85 SER A CA 1
ATOM 704 C C . SER A 1 85 ? -16.394 1.180 22.074 1.00 73.94 85 SER A C 1
ATOM 706 O O . SER A 1 85 ? -17.466 0.659 22.358 1.00 73.94 85 SER A O 1
ATOM 708 N N . ASN A 1 86 ? -16.108 2.430 22.446 1.00 61.66 86 ASN A N 1
ATOM 709 C CA . ASN A 1 86 ? -17.058 3.291 23.151 1.00 61.66 86 ASN A CA 1
ATOM 710 C C . ASN A 1 86 ? -18.155 3.845 22.239 1.00 61.66 86 ASN A C 1
ATOM 712 O O . ASN A 1 86 ? -18.992 4.608 22.720 1.00 61.66 86 ASN A O 1
ATOM 716 N N . ILE A 1 87 ? -18.147 3.505 20.949 1.00 61.47 87 ILE A N 1
ATOM 717 C CA . ILE A 1 87 ? -19.239 3.833 20.045 1.00 61.47 87 ILE A CA 1
ATOM 718 C C . ILE A 1 87 ? -20.295 2.731 20.218 1.00 61.47 87 ILE A C 1
ATOM 720 O O . ILE A 1 87 ? -20.071 1.606 19.776 1.00 61.47 87 ILE A O 1
ATOM 724 N N . PRO A 1 88 ? -21.409 2.983 20.930 1.00 53.50 88 PRO A N 1
ATOM 725 C CA . PRO A 1 88 ? -22.372 1.936 21.238 1.00 53.50 88 PRO A CA 1
ATOM 726 C C . PRO A 1 88 ? -23.057 1.488 19.947 1.00 53.50 88 PRO A C 1
ATOM 728 O O . PRO A 1 88 ? -23.519 2.333 19.183 1.00 53.50 88 PRO A O 1
ATOM 731 N N . SER A 1 89 ? -23.229 0.181 19.755 1.00 52.28 89 SER A N 1
ATOM 732 C CA . SER A 1 89 ? -23.977 -0.420 18.635 1.00 52.28 89 SER A CA 1
ATOM 733 C C . SER A 1 89 ? -25.385 0.170 18.445 1.00 52.28 89 SER A C 1
ATOM 735 O O . SER A 1 89 ? -25.890 0.241 17.331 1.00 52.28 89 SER A O 1
ATOM 737 N N . ASN A 1 90 ? -25.986 0.690 19.522 1.00 49.53 90 ASN A N 1
ATOM 738 C CA . ASN A 1 90 ? -27.328 1.289 19.531 1.00 49.53 90 ASN A CA 1
ATOM 739 C C . ASN A 1 90 ? -27.318 2.831 19.430 1.00 49.53 90 ASN A C 1
ATOM 741 O O . ASN A 1 90 ? -28.369 3.470 19.452 1.00 49.53 90 ASN A O 1
ATOM 745 N N . LYS A 1 91 ? -26.131 3.445 19.386 1.00 46.25 91 LYS A N 1
ATOM 746 C CA . LYS A 1 91 ? -25.886 4.881 19.192 1.00 46.25 91 LYS A CA 1
ATOM 747 C C . LYS A 1 91 ? -24.685 5.034 18.266 1.00 46.25 91 LYS A C 1
ATOM 749 O O . LYS A 1 91 ? -23.683 5.651 18.627 1.00 46.25 91 LYS A O 1
ATOM 754 N N . SER A 1 92 ? -24.785 4.439 17.084 1.00 53.25 92 SER A N 1
ATOM 755 C CA . SER A 1 92 ? -23.858 4.718 15.999 1.00 53.25 92 SER A CA 1
ATOM 756 C C . SER A 1 92 ? -23.782 6.232 15.830 1.00 53.25 92 SER A C 1
ATOM 758 O O . SER A 1 92 ? -24.796 6.918 15.677 1.00 53.25 92 SER A O 1
ATOM 760 N N . THR A 1 93 ? -22.574 6.785 15.936 1.00 57.22 93 THR A N 1
ATOM 761 C CA . THR A 1 93 ? -22.329 8.191 15.602 1.00 57.22 93 THR A CA 1
ATOM 762 C C . THR A 1 93 ? -22.936 8.444 14.220 1.00 57.22 93 THR A C 1
ATOM 764 O O . THR A 1 93 ? -22.909 7.540 13.388 1.00 57.22 93 THR A O 1
ATOM 767 N N . GLN A 1 94 ? -23.452 9.642 13.926 1.00 57.53 94 GLN A N 1
ATOM 768 C CA . GLN A 1 94 ? -24.043 9.954 12.612 1.00 57.53 94 GLN A CA 1
ATOM 769 C C . GLN A 1 94 ? -23.175 9.445 11.437 1.00 57.53 94 GLN A C 1
ATOM 771 O O . GLN A 1 94 ? -23.695 8.928 10.459 1.00 57.53 94 GLN A O 1
ATOM 776 N N . GLN A 1 95 ? -21.843 9.475 11.581 1.00 60.34 95 GLN A N 1
ATOM 777 C CA . GLN A 1 95 ? -20.892 8.878 10.637 1.00 60.34 95 GLN A CA 1
ATOM 778 C C . GLN A 1 95 ? -21.007 7.351 10.466 1.00 60.34 95 GLN A C 1
ATOM 780 O O . GLN A 1 95 ? -20.965 6.887 9.337 1.00 60.34 95 GLN A O 1
ATOM 785 N N . GLN A 1 96 ? -21.181 6.555 11.523 1.00 60.91 96 GLN A N 1
ATOM 786 C CA . GLN A 1 96 ? -21.365 5.098 11.409 1.00 60.91 96 GLN A CA 1
ATOM 787 C C . GLN A 1 96 ? -22.732 4.714 10.818 1.00 60.91 96 GLN A C 1
ATOM 789 O O . GLN A 1 96 ? -22.823 3.743 10.072 1.00 60.91 96 GLN A O 1
ATOM 794 N N . GLN A 1 97 ? -23.782 5.503 11.076 1.00 60.97 97 GLN A N 1
ATOM 795 C CA . GLN A 1 97 ? -25.078 5.334 10.394 1.00 60.97 97 GLN A CA 1
ATOM 796 C C . GLN A 1 97 ? -24.967 5.609 8.891 1.00 60.97 97 GLN A C 1
ATOM 798 O O . GLN A 1 97 ? -25.602 4.939 8.085 1.00 60.97 97 GLN A O 1
ATOM 803 N N . LEU A 1 98 ? -24.124 6.569 8.502 1.00 61.69 98 LEU A N 1
ATOM 804 C CA . LEU A 1 98 ? -23.823 6.845 7.096 1.00 61.69 98 LEU A CA 1
ATOM 805 C C . LEU A 1 98 ? -22.934 5.763 6.459 1.00 61.69 98 LEU A C 1
ATOM 807 O O . LEU A 1 98 ? -23.031 5.532 5.258 1.00 61.69 98 LEU A O 1
ATOM 811 N N . LEU A 1 99 ? -22.068 5.099 7.234 1.00 64.00 99 LEU A N 1
ATOM 812 C CA . LEU A 1 99 ? -21.211 4.015 6.737 1.00 64.00 99 LEU A CA 1
ATOM 813 C C . LEU A 1 99 ? -21.981 2.708 6.523 1.00 64.00 99 LEU A C 1
ATOM 815 O O . LEU A 1 99 ? -21.763 2.056 5.507 1.00 64.00 99 LEU A O 1
ATOM 819 N N . SER A 1 100 ? -22.887 2.358 7.440 1.00 61.88 100 SER A N 1
ATOM 820 C CA . SER A 1 100 ? -23.744 1.161 7.349 1.00 61.88 100 SER A CA 1
ATOM 821 C C . SER A 1 100 ? -24.787 1.245 6.232 1.00 61.88 100 SER A C 1
ATOM 823 O O . SER A 1 100 ? -25.311 0.223 5.801 1.00 61.88 100 SER A O 1
ATOM 825 N N . ARG A 1 101 ? -25.070 2.446 5.720 1.00 59.81 101 ARG A N 1
ATOM 826 C CA . ARG A 1 101 ? -26.089 2.686 4.697 1.00 59.81 101 ARG A CA 1
ATOM 827 C C . ARG A 1 101 ? -25.431 3.252 3.439 1.00 59.81 101 ARG A C 1
ATOM 829 O O . ARG A 1 101 ? -25.401 4.464 3.224 1.00 59.81 101 ARG A O 1
ATOM 836 N N . ARG A 1 102 ? -24.860 2.379 2.600 1.00 58.72 102 ARG A N 1
ATOM 837 C CA . ARG A 1 102 ? -24.341 2.793 1.287 1.00 58.72 102 ARG A CA 1
ATOM 838 C C . ARG A 1 102 ? -25.421 2.655 0.224 1.00 58.72 102 ARG A C 1
ATOM 840 O O . ARG A 1 102 ? -25.962 1.580 -0.017 1.00 58.72 102 ARG A O 1
ATOM 847 N N . VAL A 1 103 ? -25.686 3.767 -0.453 1.00 54.41 103 VAL A N 1
ATOM 848 C CA . VAL A 1 103 ? -26.503 3.793 -1.663 1.00 54.41 103 VAL A CA 1
ATOM 849 C C . VAL A 1 103 ? -25.609 3.418 -2.837 1.00 54.41 103 VAL A C 1
ATOM 851 O O . VAL A 1 103 ? -24.716 4.182 -3.209 1.00 54.41 103 VAL A O 1
ATOM 854 N N . TYR A 1 104 ? -25.841 2.248 -3.423 1.00 52.19 104 TYR A N 1
ATOM 855 C CA . TYR A 1 104 ? -25.166 1.859 -4.655 1.00 52.19 104 TYR A CA 1
ATOM 856 C C . TYR A 1 104 ? -25.952 2.401 -5.849 1.00 52.19 104 TYR A C 1
ATOM 858 O O . TYR A 1 104 ? -27.180 2.313 -5.904 1.00 52.19 104 TYR A O 1
ATOM 866 N N . ARG A 1 105 ? -25.243 2.972 -6.829 1.00 47.50 105 ARG A N 1
ATOM 867 C CA . ARG A 1 105 ? -25.834 3.240 -8.141 1.00 47.50 105 ARG A CA 1
ATOM 868 C C . ARG A 1 105 ? -25.832 1.918 -8.898 1.00 47.50 105 ARG A C 1
ATOM 870 O O . ARG A 1 105 ? -24.783 1.293 -9.035 1.00 47.50 105 ARG A O 1
ATOM 877 N N . ASN A 1 106 ? -27.005 1.465 -9.320 1.00 46.34 106 ASN A N 1
ATOM 878 C CA . ASN A 1 106 ? -27.141 0.170 -9.967 1.00 46.34 106 ASN A CA 1
ATOM 879 C C . ASN A 1 106 ? -26.477 0.227 -11.355 1.00 46.34 106 ASN A C 1
ATOM 881 O O . ASN A 1 106 ? -26.998 0.868 -12.263 1.00 46.34 106 ASN A O 1
ATOM 885 N N . ASN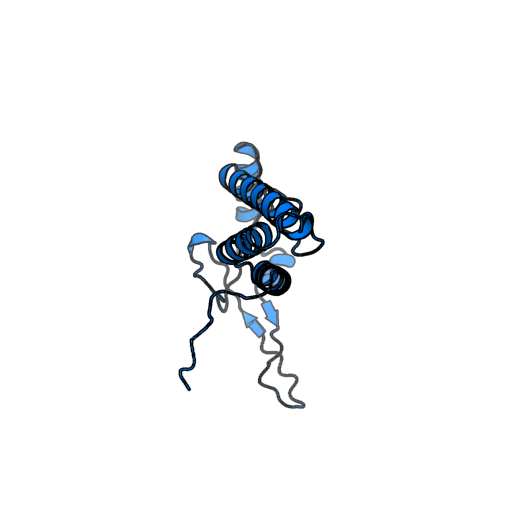 A 1 107 ? -25.327 -0.432 -11.540 1.00 49.94 107 ASN A N 1
ATOM 886 C CA . ASN A 1 107 ? -24.623 -0.460 -12.835 1.00 49.94 107 ASN A CA 1
ATOM 887 C C . ASN A 1 107 ? -25.395 -1.242 -13.920 1.00 49.94 107 ASN A C 1
ATOM 889 O O . ASN A 1 107 ? -25.048 -1.171 -15.096 1.00 49.94 107 ASN A O 1
ATOM 893 N N . ALA A 1 108 ? -26.436 -1.988 -13.532 1.00 49.47 108 ALA A N 1
ATOM 894 C CA . ALA A 1 108 ? -27.315 -2.728 -14.435 1.00 49.47 108 ALA A CA 1
ATOM 895 C C . ALA A 1 108 ? -28.466 -1.881 -15.016 1.00 49.47 108 ALA A C 1
ATOM 897 O O . ALA A 1 108 ? -29.140 -2.332 -15.944 1.00 49.47 108 ALA A O 1
ATOM 898 N N . ALA A 1 109 ? -28.698 -0.664 -14.510 1.00 46.59 109 ALA A N 1
ATOM 899 C CA . ALA A 1 109 ? -29.747 0.215 -15.015 1.00 46.59 109 ALA A CA 1
ATOM 900 C C . ALA A 1 109 ? -29.274 0.917 -16.298 1.00 46.59 109 ALA A C 1
ATOM 902 O O . ALA A 1 109 ? -28.803 2.055 -16.289 1.00 46.59 109 ALA A O 1
ATOM 903 N N . ARG A 1 110 ? -29.392 0.211 -17.427 1.00 49.34 110 ARG A N 1
ATOM 904 C CA . ARG A 1 110 ? -29.535 0.868 -18.728 1.00 49.34 110 ARG A CA 1
ATOM 905 C C . ARG A 1 110 ? -30.817 1.688 -18.672 1.00 49.34 110 ARG A C 1
ATOM 907 O O . ARG A 1 110 ? -31.886 1.103 -18.600 1.00 49.34 110 ARG A O 1
ATOM 914 N N . ASP A 1 111 ? -30.656 3.003 -18.723 1.00 50.47 111 ASP A N 1
ATOM 915 C CA . ASP A 1 111 ? -31.706 4.005 -18.888 1.00 50.47 111 ASP A CA 1
ATOM 916 C C . ASP A 1 111 ? -32.837 4.016 -17.840 1.00 50.47 111 ASP A C 1
ATOM 918 O O . ASP A 1 111 ? -33.615 3.084 -17.671 1.00 50.47 111 ASP A O 1
ATOM 922 N N . SER A 1 112 ? -33.023 5.185 -17.226 1.00 52.91 112 SER A N 1
ATOM 923 C CA . SER A 1 112 ? -34.296 5.665 -16.657 1.00 52.91 112 SER A CA 1
ATOM 924 C C . SER A 1 112 ? -34.886 5.018 -15.393 1.00 52.91 112 SER A C 1
ATOM 926 O O . SER A 1 112 ? -35.971 5.430 -14.990 1.00 52.91 112 SER A O 1
ATOM 928 N N . ASP A 1 113 ? -34.200 4.099 -14.709 1.00 48.34 113 ASP A N 1
ATOM 929 C CA . ASP A 1 113 ? -34.676 3.571 -13.418 1.00 48.34 113 ASP A CA 1
ATOM 930 C C . ASP A 1 113 ? -33.709 3.929 -12.280 1.00 48.34 113 ASP A C 1
ATOM 932 O O . ASP A 1 113 ? -32.771 3.201 -11.956 1.00 48.34 113 ASP A O 1
ATOM 936 N N . ASP A 1 114 ? -33.943 5.094 -11.670 1.00 56.38 114 ASP A N 1
ATOM 937 C CA . ASP A 1 114 ? -33.226 5.650 -10.510 1.00 56.38 114 ASP A CA 1
ATOM 938 C C . ASP A 1 114 ? -33.557 4.884 -9.204 1.00 56.38 114 ASP A C 1
ATOM 940 O O . ASP A 1 114 ? -33.662 5.455 -8.112 1.00 56.38 114 ASP A O 1
ATOM 944 N N . ARG A 1 115 ? -33.731 3.558 -9.284 1.00 54.03 115 ARG A N 1
ATOM 945 C CA . ARG A 1 115 ? -33.868 2.694 -8.111 1.00 54.03 115 ARG A CA 1
ATOM 946 C C . ARG A 1 115 ? -32.515 2.572 -7.417 1.00 54.03 115 ARG A C 1
ATOM 948 O O . ARG A 1 115 ? -31.700 1.695 -7.693 1.00 54.03 115 ARG A O 1
ATOM 955 N N . LYS A 1 116 ? -32.293 3.511 -6.499 1.00 56.66 116 LYS A N 1
ATOM 956 C CA . LYS A 1 116 ? -31.267 3.468 -5.459 1.00 56.66 116 LYS A CA 1
ATOM 957 C C . LYS A 1 116 ? -31.533 2.249 -4.580 1.00 56.66 116 LYS A C 1
ATOM 959 O O . LYS A 1 116 ? -32.370 2.307 -3.684 1.00 56.66 116 LYS A O 1
ATOM 964 N N . GLU A 1 117 ? -30.844 1.148 -4.857 1.00 61.47 117 GLU A N 1
ATOM 965 C CA . GLU A 1 117 ? -30.792 0.040 -3.914 1.00 61.47 117 GLU A CA 1
ATOM 966 C C . GLU A 1 117 ? -29.912 0.453 -2.745 1.00 61.47 117 GLU A C 1
ATOM 968 O O . GLU A 1 117 ? -28.710 0.714 -2.866 1.00 61.47 117 GLU A O 1
ATOM 973 N N . GLU A 1 118 ? -30.558 0.551 -1.598 1.00 65.00 118 GLU A N 1
ATOM 974 C CA . GLU A 1 118 ? -29.887 0.755 -0.342 1.00 65.00 118 GLU A CA 1
ATOM 975 C C . GLU A 1 118 ? -29.581 -0.607 0.255 1.00 65.00 118 GLU A C 1
ATOM 977 O O . GLU A 1 118 ? -30.486 -1.377 0.576 1.00 65.00 118 GLU A O 1
ATOM 982 N N . LYS A 1 119 ? -28.290 -0.917 0.346 1.00 70.81 119 LYS A N 1
ATOM 983 C CA . LYS A 1 119 ? -27.825 -2.144 0.980 1.00 70.81 119 LYS A CA 1
ATOM 984 C C . LYS A 1 119 ? -27.280 -1.796 2.352 1.00 70.81 119 LYS A C 1
ATOM 986 O O . LYS A 1 119 ? -26.459 -0.886 2.493 1.00 70.81 119 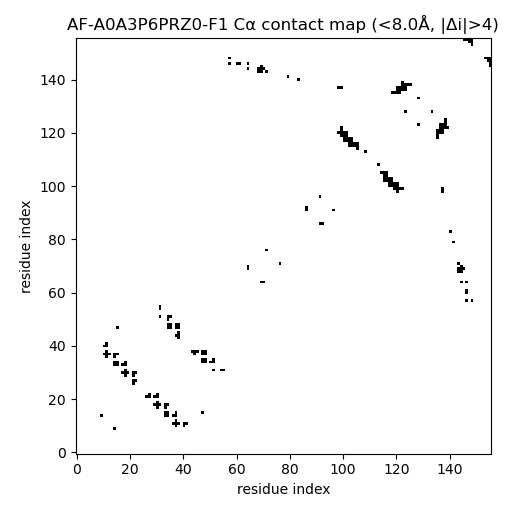LYS A O 1
ATOM 991 N N . GLU A 1 120 ? -27.768 -2.519 3.347 1.00 79.25 120 GLU A N 1
ATOM 992 C CA . GLU A 1 120 ? -27.236 -2.469 4.699 1.00 79.25 120 GLU A CA 1
ATOM 993 C C . GLU A 1 120 ? -25.888 -3.195 4.714 1.00 79.25 120 GLU A C 1
ATOM 995 O O . GLU A 1 120 ? -25.776 -4.332 4.253 1.00 79.25 120 GLU A O 1
ATOM 1000 N N . LEU A 1 121 ? -24.852 -2.500 5.176 1.00 83.31 121 LEU A N 1
ATOM 1001 C CA . LEU A 1 121 ? -23.512 -3.045 5.335 1.00 83.31 121 LEU A CA 1
ATOM 1002 C C . LEU A 1 121 ? -23.295 -3.454 6.785 1.00 83.31 121 LEU A C 1
ATOM 1004 O O . LEU A 1 121 ? -23.674 -2.726 7.705 1.00 83.31 121 LEU A O 1
ATOM 1008 N N . THR A 1 122 ? -22.613 -4.573 6.987 1.00 84.88 122 THR A N 1
ATOM 1009 C CA . THR A 1 122 ? -22.250 -5.058 8.317 1.00 84.88 122 THR A CA 1
ATOM 1010 C C . THR A 1 122 ? -20.810 -4.696 8.656 1.00 84.88 122 THR A C 1
ATOM 1012 O O . THR A 1 122 ? -19.910 -4.777 7.821 1.00 84.88 122 THR A O 1
ATOM 1015 N N . GLU A 1 123 ? -20.575 -4.265 9.893 1.00 84.75 123 GLU A N 1
ATOM 1016 C CA . GLU A 1 123 ? -19.207 -4.063 10.364 1.00 84.75 123 GLU A CA 1
ATOM 1017 C C . GLU A 1 123 ? -18.517 -5.415 10.514 1.00 84.75 123 GLU A C 1
ATOM 1019 O O . GLU A 1 123 ? -19.099 -6.347 11.075 1.00 84.75 123 GLU A O 1
ATOM 1024 N N . CYS A 1 124 ? -17.281 -5.519 10.040 1.00 88.31 124 CYS A N 1
ATOM 1025 C CA . CYS A 1 124 ? -16.470 -6.712 10.223 1.00 88.31 124 CYS A CA 1
ATOM 1026 C C . CYS A 1 124 ? -15.061 -6.366 10.711 1.00 88.31 124 CYS A C 1
ATOM 1028 O O . CYS A 1 124 ? -14.550 -5.263 10.497 1.00 88.31 124 CYS A O 1
ATOM 1030 N N . ASP A 1 125 ? -14.409 -7.338 11.344 1.00 88.81 125 ASP A N 1
ATOM 1031 C CA . ASP A 1 125 ? -13.007 -7.213 11.725 1.00 88.81 125 ASP A CA 1
ATOM 1032 C C . ASP A 1 125 ? -12.112 -7.272 10.484 1.00 88.81 125 ASP A C 1
ATOM 1034 O O . ASP A 1 125 ? -12.384 -8.012 9.535 1.00 88.81 125 ASP A O 1
ATOM 1038 N N . PHE A 1 126 ? -10.997 -6.537 10.503 1.00 90.31 126 PHE A N 1
ATOM 1039 C CA . PHE A 1 126 ? -10.030 -6.541 9.398 1.00 90.31 126 PHE A CA 1
ATOM 1040 C C . PHE A 1 126 ? -9.495 -7.952 9.092 1.00 90.31 126 PHE A C 1
ATOM 1042 O O . PHE A 1 126 ? -9.230 -8.281 7.943 1.00 90.31 126 PHE A O 1
ATOM 1049 N N . GLU A 1 127 ? -9.386 -8.800 10.115 1.00 93.25 127 GLU A N 1
ATOM 1050 C CA . GLU A 1 127 ? -8.906 -10.186 10.022 1.00 93.25 127 GLU A CA 1
ATOM 1051 C C . GLU A 1 127 ? -9.898 -11.134 9.330 1.00 93.25 127 GLU A C 1
ATOM 1053 O O . GLU A 1 127 ? -9.512 -12.225 8.921 1.00 93.25 127 GLU A O 1
ATOM 1058 N N . SER A 1 128 ? -11.164 -10.727 9.192 1.00 93.44 128 SER A N 1
ATOM 1059 C CA . SER A 1 128 ? -12.207 -11.517 8.525 1.00 93.44 128 SER A CA 1
ATOM 1060 C C . SER A 1 128 ? -12.302 -11.266 7.016 1.00 93.44 128 SER A C 1
ATOM 1062 O O . SER A 1 128 ? -13.024 -11.982 6.322 1.00 93.44 128 SER A O 1
ATOM 1064 N N . LEU A 1 129 ? -11.579 -10.263 6.507 1.00 94.38 129 LEU A N 1
ATOM 1065 C CA . LEU A 1 129 ? -11.559 -9.924 5.088 1.00 94.38 129 LEU A CA 1
ATOM 1066 C C . LEU A 1 129 ? -10.782 -10.962 4.274 1.00 94.38 129 LEU A C 1
ATOM 1068 O O . LEU A 1 129 ? -9.791 -11.530 4.737 1.00 94.38 129 LEU A O 1
ATOM 1072 N N . HIS A 1 130 ? -11.188 -11.139 3.021 1.00 94.62 130 HIS A N 1
ATOM 1073 C CA . HIS A 1 130 ? -10.450 -11.925 2.036 1.00 94.62 130 HIS A CA 1
ATOM 1074 C C . HIS A 1 130 ? -9.849 -11.036 0.941 1.00 94.62 130 HIS A C 1
ATOM 1076 O O . HIS A 1 130 ? -10.225 -9.874 0.777 1.00 94.62 130 HIS A O 1
ATOM 1082 N N . GLU A 1 131 ? -8.913 -11.587 0.167 1.00 92.19 131 GLU A N 1
ATOM 1083 C CA . GLU A 1 131 ? -8.368 -10.899 -1.004 1.00 92.19 131 GLU A CA 1
ATOM 1084 C C . GLU A 1 131 ? -9.475 -10.593 -2.027 1.00 92.19 131 GLU A C 1
ATOM 1086 O O . GLU A 1 131 ? -10.359 -11.416 -2.282 1.00 92.19 131 GLU A O 1
ATOM 1091 N N . GLY A 1 132 ? -9.417 -9.398 -2.618 1.00 91.94 132 GLY A N 1
ATOM 1092 C CA . GLY A 1 132 ? -10.405 -8.913 -3.581 1.00 91.94 132 GLY A CA 1
ATOM 1093 C C . GLY A 1 132 ? -11.576 -8.135 -2.957 1.00 91.94 132 GLY A C 1
ATOM 1094 O O . GLY A 1 132 ? -11.514 -7.699 -1.804 1.00 91.94 132 GLY A O 1
ATOM 1095 N N . PRO A 1 133 ? -12.643 -7.884 -3.735 1.00 89.88 133 PRO A N 1
ATOM 1096 C CA . PRO A 1 133 ? -13.814 -7.159 -3.252 1.00 89.88 133 PRO A CA 1
ATOM 1097 C C . PRO A 1 133 ? -14.538 -7.944 -2.151 1.00 89.88 133 PRO A C 1
ATOM 1099 O O . PRO A 1 133 ? -14.906 -9.094 -2.362 1.00 89.88 133 PRO A O 1
ATOM 1102 N N . ASN A 1 134 ? -14.771 -7.309 -0.999 1.00 90.56 134 ASN A N 1
ATOM 1103 C CA . ASN A 1 134 ? -15.576 -7.867 0.090 1.00 90.56 134 ASN A CA 1
ATOM 1104 C C . ASN A 1 134 ? -16.967 -7.210 0.051 1.00 90.56 134 ASN A C 1
ATOM 1106 O O . ASN A 1 134 ? -17.084 -5.986 0.163 1.00 90.56 134 ASN A O 1
ATOM 1110 N N . GLU A 1 135 ? -18.017 -8.002 -0.172 1.00 88.00 135 GLU A N 1
ATOM 1111 C CA . GLU A 1 135 ? -19.379 -7.493 -0.373 1.00 88.00 135 GLU A CA 1
ATOM 1112 C C . GLU A 1 135 ? -20.139 -7.290 0.939 1.00 88.00 135 GLU A C 1
ATOM 1114 O O . GLU A 1 135 ? -19.984 -8.053 1.885 1.00 88.00 135 GLU A O 1
ATOM 1119 N N . ASN A 1 136 ? -21.031 -6.295 0.960 1.00 85.81 136 ASN A N 1
ATOM 1120 C CA . ASN A 1 136 ? -21.981 -6.033 2.050 1.00 85.81 136 ASN A CA 1
ATOM 1121 C C . ASN A 1 136 ? -21.348 -5.827 3.438 1.00 85.81 136 ASN A C 1
ATOM 1123 O O . ASN A 1 136 ? -22.042 -5.911 4.448 1.00 85.81 136 ASN A O 1
ATOM 1127 N N . VAL A 1 137 ? -20.053 -5.514 3.491 1.00 87.69 137 VAL A N 1
ATOM 1128 C CA . VAL A 1 137 ? -19.321 -5.267 4.734 1.00 87.69 137 VAL A CA 1
ATOM 1129 C C . VAL A 1 137 ? -18.623 -3.910 4.716 1.00 87.69 137 VAL A C 1
ATOM 1131 O O . VAL A 1 137 ? -18.331 -3.345 3.658 1.00 87.69 137 VAL A O 1
ATOM 1134 N N . TYR A 1 138 ? -18.333 -3.380 5.899 1.00 85.12 138 TYR A N 1
ATOM 1135 C CA . TYR A 1 138 ? -17.442 -2.242 6.085 1.00 85.12 138 TYR A CA 1
ATOM 1136 C C . TYR A 1 138 ? -16.499 -2.478 7.266 1.00 85.12 138 TYR A C 1
ATOM 1138 O O . TYR A 1 138 ? -16.805 -3.220 8.194 1.00 85.12 138 TYR A O 1
ATOM 1146 N N . ILE A 1 139 ? -15.352 -1.800 7.243 1.00 87.31 139 ILE A N 1
ATOM 1147 C CA . ILE A 1 139 ? -14.402 -1.780 8.358 1.00 87.31 139 ILE A CA 1
ATOM 1148 C C . ILE A 1 139 ? -14.269 -0.366 8.911 1.00 87.31 139 ILE A C 1
ATOM 1150 O O . ILE A 1 139 ? -14.396 0.621 8.178 1.00 87.31 139 ILE A O 1
ATOM 1154 N N . VAL A 1 140 ? -13.960 -0.260 10.202 1.00 84.25 140 VAL A N 1
ATOM 1155 C CA . VAL A 1 140 ? -13.653 1.010 10.864 1.00 84.25 140 VAL A CA 1
ATOM 1156 C C . VAL A 1 140 ? -12.307 0.896 11.556 1.00 84.25 140 VAL A C 1
ATOM 1158 O O . VAL A 1 140 ? -12.024 -0.055 12.276 1.00 84.25 140 VAL A O 1
ATOM 1161 N N . GLY A 1 141 ? -11.461 1.901 11.355 1.00 87.00 141 GLY A N 1
ATOM 1162 C CA . GLY A 1 141 ? -10.145 1.957 11.971 1.00 87.00 141 GLY A CA 1
ATOM 1163 C C . GLY A 1 141 ? -9.753 3.372 12.361 1.00 87.00 141 GLY A C 1
ATOM 1164 O O . GLY A 1 141 ? -10.400 4.360 12.005 1.00 87.00 141 GLY A O 1
ATOM 1165 N N . LYS A 1 142 ? -8.652 3.475 13.103 1.00 87.88 142 LYS A N 1
ATOM 1166 C CA . LYS A 1 142 ? -7.960 4.742 13.351 1.00 87.88 142 LYS A CA 1
ATOM 1167 C C . LYS A 1 142 ? -6.650 4.748 12.580 1.00 87.88 142 LYS A C 1
ATOM 1169 O O . LYS A 1 142 ? -5.901 3.776 12.619 1.00 87.88 142 LYS A O 1
ATOM 1174 N N . VAL A 1 143 ? -6.362 5.871 11.929 1.00 89.56 143 VAL A N 1
ATOM 1175 C CA . VAL A 1 143 ? -5.086 6.092 11.244 1.00 89.56 143 VAL A CA 1
ATOM 1176 C C . VAL A 1 143 ? -3.964 6.067 12.281 1.00 89.56 143 VAL A C 1
ATOM 1178 O O . VAL A 1 143 ? -3.975 6.847 13.236 1.00 89.56 143 VAL A O 1
ATOM 1181 N N . CYS A 1 144 ? -3.015 5.147 12.111 1.00 89.44 144 CYS A N 1
ATOM 1182 C CA . CYS A 1 144 ? -1.882 4.988 13.024 1.00 89.44 144 CYS A CA 1
ATOM 1183 C C . CYS A 1 144 ? -0.592 5.649 12.518 1.00 89.44 144 CYS A C 1
ATOM 1185 O O . CYS A 1 144 ? 0.293 5.935 13.319 1.00 89.44 144 CYS A O 1
ATOM 1187 N N . GLY A 1 145 ? -0.502 5.942 11.222 1.00 87.25 145 GLY A N 1
ATOM 1188 C CA . GLY A 1 145 ? 0.619 6.624 10.587 1.00 87.25 145 GLY A CA 1
ATOM 1189 C C . GLY A 1 145 ? 0.285 6.969 9.138 1.00 87.25 145 GLY A C 1
ATOM 1190 O O . GLY A 1 145 ? -0.737 6.522 8.626 1.00 87.25 145 GLY A O 1
ATOM 1191 N N . ILE A 1 146 ? 1.141 7.776 8.515 1.00 86.00 146 ILE A N 1
ATOM 1192 C CA . ILE A 1 146 ? 1.075 8.148 7.097 1.00 86.00 146 ILE A CA 1
ATOM 1193 C C . ILE A 1 146 ? 2.473 7.920 6.530 1.00 86.00 146 ILE A C 1
ATOM 1195 O O . ILE A 1 146 ? 3.456 8.315 7.170 1.00 86.00 146 ILE A O 1
ATOM 1199 N N . VAL A 1 147 ? 2.572 7.276 5.368 1.00 85.94 147 VAL A N 1
ATOM 1200 C CA . VAL A 1 147 ? 3.855 7.042 4.700 1.00 85.94 147 VAL A CA 1
ATOM 1201 C C . VAL A 1 147 ? 3.849 7.857 3.416 1.00 85.94 147 VAL A C 1
ATOM 1203 O O . VAL A 1 147 ? 3.176 7.472 2.465 1.00 85.94 147 VAL A O 1
ATOM 1206 N N . PRO A 1 148 ? 4.571 8.991 3.368 1.00 80.69 148 PRO A N 1
ATOM 1207 C CA . PRO A 1 148 ? 4.529 9.859 2.206 1.00 80.69 148 PRO A CA 1
ATOM 1208 C C . PRO A 1 148 ? 4.979 9.084 0.967 1.00 80.69 148 PRO A C 1
ATOM 1210 O O . PRO A 1 148 ? 6.076 8.524 0.927 1.00 80.69 148 PRO A O 1
ATOM 1213 N N . ASN A 1 149 ? 4.101 9.053 -0.028 1.00 75.94 149 ASN A N 1
ATOM 1214 C CA . ASN A 1 149 ? 4.415 8.568 -1.357 1.00 75.94 149 ASN A CA 1
ATOM 1215 C C . ASN A 1 149 ? 5.064 9.726 -2.138 1.00 75.94 149 ASN A C 1
ATOM 1217 O O . ASN A 1 149 ? 4.512 10.831 -2.120 1.00 75.94 149 ASN A O 1
ATOM 1221 N N . PRO A 1 150 ? 6.238 9.532 -2.768 1.00 69.31 150 PRO A N 1
ATOM 1222 C CA . PRO A 1 150 ? 6.839 10.558 -3.622 1.00 69.31 150 PRO A CA 1
ATOM 1223 C C . PRO A 1 150 ? 5.940 10.944 -4.807 1.00 69.31 150 PRO A C 1
ATOM 1225 O O . PRO A 1 150 ? 6.038 12.061 -5.310 1.00 69.31 150 PRO A O 1
ATOM 1228 N N . ASP A 1 151 ? 5.043 10.056 -5.232 1.00 70.75 151 ASP A N 1
ATOM 1229 C CA . ASP A 1 151 ? 4.046 10.343 -6.255 1.00 70.75 151 ASP A CA 1
ATOM 1230 C C . ASP A 1 151 ? 2.755 10.888 -5.636 1.00 70.75 151 ASP A C 1
ATOM 1232 O O . ASP A 1 151 ? 2.347 10.501 -4.542 1.00 70.75 151 ASP A O 1
ATOM 1236 N N . SER A 1 152 ? 2.044 11.745 -6.374 1.00 65.62 152 SER A N 1
ATOM 1237 C CA . SER A 1 152 ? 0.778 12.338 -5.914 1.00 65.62 152 SER A CA 1
ATOM 1238 C C . SER A 1 152 ? -0.352 11.320 -5.703 1.00 65.62 152 SER A C 1
ATOM 1240 O O . SER A 1 152 ? -1.408 11.682 -5.191 1.00 65.62 152 SER A O 1
ATOM 1242 N N . VAL A 1 153 ? -0.163 10.067 -6.131 1.00 63.78 153 VAL A N 1
ATOM 1243 C CA . VAL A 1 153 ? -1.146 8.983 -6.058 1.00 63.78 153 VAL A CA 1
ATOM 1244 C C . VAL A 1 153 ? -0.412 7.645 -5.889 1.00 63.78 153 VAL A C 1
ATOM 1246 O O . VAL A 1 153 ? 0.613 7.431 -6.538 1.00 63.78 153 VAL A O 1
ATOM 1249 N N . PRO A 1 154 ? -0.950 6.695 -5.112 1.00 60.12 154 PRO A N 1
ATOM 1250 C CA . PRO A 1 154 ? -2.026 6.858 -4.132 1.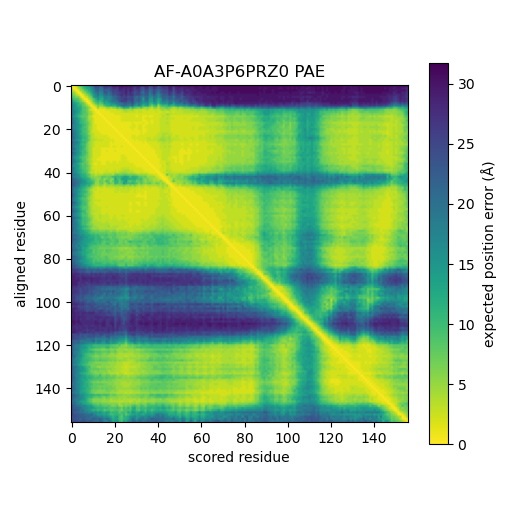00 60.12 154 PRO A CA 1
ATOM 1251 C C . PRO A 1 154 ? -1.553 7.595 -2.867 1.00 60.12 154 PRO A C 1
ATOM 1253 O O . PRO A 1 154 ? -0.392 7.479 -2.471 1.00 60.12 154 PRO A O 1
ATOM 1256 N N . PHE A 1 155 ? -2.470 8.324 -2.220 1.00 54.09 155 PHE A N 1
ATOM 1257 C CA . PHE A 1 155 ? -2.292 8.786 -0.841 1.00 54.09 155 PHE A CA 1
ATOM 1258 C C . PHE A 1 155 ? -2.489 7.578 0.083 1.00 54.09 155 PHE A C 1
ATOM 1260 O O . PHE A 1 155 ? -3.624 7.131 0.254 1.00 54.09 155 PHE A O 1
ATOM 1267 N N . ILE A 1 156 ? -1.397 7.026 0.617 1.00 51.56 156 ILE A N 1
ATOM 1268 C CA . ILE A 1 156 ? -1.420 5.898 1.564 1.00 51.56 156 ILE A CA 1
ATOM 1269 C C . ILE A 1 156 ? -0.883 6.351 2.924 1.00 51.56 156 ILE A C 1
ATOM 1271 O O . ILE A 1 156 ? 0.162 7.039 2.968 1.00 51.56 156 ILE A O 1
#